Protein AF-A0A365PII2-F1 (afdb_monomer_lite)

pLDDT: mean 79.92, std 11.58, range [41.22, 91.06]

Secondary structure (DSSP, 8-state):
-----EEEEESSTTTT-EEE--SSEEEEEETTEEEEEEEE---BTTBTT--EEEETTS-HHHHHHHHTT----

Foldseek 3Di:
DPPQQFAQEPDDPSHRPTDGDPDQKDWDQHPNDTWIWGWDDDDDPVCRRHIYTYIPVDDPVRVNCVVVVPDDD

Sequence (73 aa):
MSKQSRFLCIGGFLNGSAVKDQGDSFICVENCKQVTYRKMEIFHQDSWDQDYYVCETITDQQARNWVYDIKPN

Radius of gyration: 12.23 Å; chains: 1; bounding box: 30×20×37 Å

Organism: Acinetobacter junii (NCBI:txid40215)

Structure (mmCIF, N/CA/C/O backbone):
data_AF-A0A365PII2-F1
#
_entry.id   AF-A0A365PII2-F1
#
loop_
_atom_site.group_PDB
_atom_site.id
_atom_site.type_symbol
_atom_site.label_atom_id
_atom_site.label_alt_id
_atom_site.label_comp_id
_atom_site.label_asym_id
_atom_site.label_entity_id
_atom_site.label_seq_id
_atom_site.pdbx_PDB_ins_code
_atom_site.Cartn_x
_atom_site.Cartn_y
_atom_site.Cartn_z
_atom_site.occupancy
_atom_site.B_iso_or_equiv
_atom_site.auth_seq_id
_atom_site.auth_comp_id
_atom_site.auth_asym_id
_atom_site.auth_atom_id
_atom_site.pdbx_PDB_model_num
ATOM 1 N N . MET A 1 1 ? -3.714 -10.675 -24.901 1.00 41.22 1 MET A N 1
ATOM 2 C CA . MET A 1 1 ? -3.610 -11.638 -23.784 1.00 41.22 1 MET A CA 1
ATOM 3 C C . MET A 1 1 ? -4.132 -10.936 -22.552 1.00 41.22 1 MET A C 1
ATOM 5 O O . MET A 1 1 ? -3.622 -9.863 -22.260 1.00 41.22 1 MET A O 1
ATOM 9 N N . SER A 1 2 ? -5.173 -11.456 -21.898 1.00 43.34 2 SER A N 1
ATOM 10 C CA . SER A 1 2 ? -5.683 -10.861 -20.660 1.00 43.34 2 SER A CA 1
ATOM 11 C C . SER A 1 2 ? -4.575 -10.930 -19.621 1.00 43.34 2 SER A C 1
ATOM 13 O O . SER A 1 2 ? -4.331 -11.994 -19.052 1.00 43.34 2 SER A O 1
ATOM 15 N N . LYS A 1 3 ? -3.850 -9.821 -19.438 1.00 53.03 3 LYS A N 1
ATOM 16 C CA . LYS A 1 3 ? -2.948 -9.642 -18.308 1.00 53.03 3 LYS A CA 1
ATOM 17 C C . LYS A 1 3 ? -3.806 -9.941 -17.091 1.00 53.03 3 LYS A C 1
ATOM 19 O O . LYS A 1 3 ? -4.761 -9.222 -16.814 1.00 53.03 3 LYS A O 1
ATOM 24 N N . GLN A 1 4 ? -3.535 -11.046 -16.407 1.00 54.31 4 GLN A N 1
ATOM 25 C CA . GLN A 1 4 ? -3.940 -11.141 -15.017 1.00 54.31 4 GLN A CA 1
ATOM 26 C C . GLN A 1 4 ? -3.090 -10.085 -14.314 1.00 54.31 4 GLN A C 1
ATOM 28 O O . GLN A 1 4 ? -2.017 -10.419 -13.821 1.00 54.31 4 GLN A O 1
ATOM 33 N N . SER A 1 5 ? -3.507 -8.815 -14.376 1.00 63.50 5 SER A N 1
ATOM 34 C CA . SER A 1 5 ? -2.898 -7.741 -13.606 1.00 63.50 5 SER A CA 1
ATOM 35 C C . SER A 1 5 ? -3.110 -8.141 -12.157 1.00 63.50 5 SER A C 1
ATOM 37 O O . SER A 1 5 ? -4.220 -8.105 -11.623 1.00 63.50 5 SER A O 1
ATOM 39 N N . ARG A 1 6 ? -2.065 -8.735 -11.589 1.00 71.12 6 ARG A N 1
ATOM 40 C CA . ARG A 1 6 ? -1.979 -9.034 -10.175 1.00 71.12 6 ARG A CA 1
ATOM 41 C C . ARG A 1 6 ? -1.349 -7.803 -9.568 1.00 71.12 6 ARG A C 1
ATOM 43 O O . ARG A 1 6 ? -0.232 -7.447 -9.926 1.00 71.12 6 ARG A O 1
ATOM 50 N N . PHE A 1 7 ? -2.108 -7.160 -8.708 1.00 82.81 7 PHE A N 1
ATOM 51 C CA . PHE A 1 7 ? -1.729 -5.928 -8.064 1.00 82.81 7 PHE A CA 1
ATOM 52 C C . PHE A 1 7 ? -1.023 -6.274 -6.780 1.00 82.81 7 PHE A C 1
ATOM 54 O O . PHE A 1 7 ? -1.513 -7.109 -6.019 1.00 82.81 7 PHE A O 1
ATOM 61 N N . LEU A 1 8 ? 0.111 -5.649 -6.522 1.00 85.88 8 LEU A N 1
ATOM 62 C CA . LEU A 1 8 ? 0.834 -5.905 -5.291 1.00 85.88 8 LEU A CA 1
ATOM 63 C C . LEU A 1 8 ? 0.436 -4.876 -4.237 1.00 85.88 8 LEU A C 1
ATOM 65 O O . LEU A 1 8 ? 0.516 -3.671 -4.469 1.00 85.88 8 LEU A O 1
ATOM 69 N N . CYS A 1 9 ? -0.006 -5.351 -3.080 1.00 87.75 9 CYS A N 1
ATOM 70 C CA . CYS A 1 9 ? -0.351 -4.484 -1.968 1.00 87.75 9 CYS A CA 1
ATOM 71 C C . CYS A 1 9 ? 0.916 -4.001 -1.252 1.00 87.75 9 CYS A C 1
ATOM 73 O O . CYS A 1 9 ? 1.812 -4.793 -0.960 1.00 87.75 9 CYS A O 1
ATOM 75 N N . ILE A 1 10 ? 0.976 -2.710 -0.943 1.00 86.44 10 ILE A N 1
ATOM 76 C CA . ILE A 1 10 ? 2.070 -2.057 -0.228 1.00 86.44 10 ILE A CA 1
ATOM 77 C C . ILE A 1 10 ? 1.507 -1.403 1.030 1.00 86.44 10 ILE A C 1
ATOM 79 O O . ILE A 1 10 ? 0.593 -0.578 0.966 1.00 86.44 10 ILE A O 1
ATOM 83 N N . GLY A 1 11 ? 2.094 -1.743 2.174 1.00 82.62 11 GLY A N 1
ATOM 84 C CA . GLY A 1 11 ? 1.628 -1.304 3.488 1.00 82.62 11 GLY A CA 1
ATOM 85 C C . GLY A 1 11 ? 0.591 -2.227 4.119 1.00 82.62 11 GLY A C 1
ATOM 86 O O . GLY A 1 11 ? 0.020 -3.088 3.455 1.00 82.62 11 GLY A O 1
ATOM 87 N N . GLY A 1 12 ? 0.380 -2.045 5.426 1.00 82.69 12 GLY A N 1
ATOM 88 C CA . GLY A 1 12 ? -0.543 -2.855 6.226 1.00 82.69 12 GLY A CA 1
ATOM 89 C C . GLY A 1 12 ? -0.201 -4.351 6.251 1.00 82.69 12 GLY A C 1
ATOM 90 O O . GLY A 1 12 ? 0.956 -4.755 6.131 1.00 82.69 12 GLY A O 1
ATOM 91 N N . PHE A 1 13 ? -1.227 -5.174 6.433 1.00 79.94 13 PHE A N 1
ATOM 92 C CA . PHE A 1 13 ? -1.185 -6.630 6.555 1.00 79.94 13 PHE A CA 1
ATOM 93 C C . PHE A 1 13 ? -0.994 -7.321 5.208 1.00 79.94 13 PHE A C 1
ATOM 95 O O . PHE A 1 13 ? -0.354 -8.366 5.135 1.00 79.94 13 PHE A O 1
ATOM 102 N N . LEU A 1 14 ? -1.520 -6.732 4.132 1.00 82.25 14 LEU A N 1
ATOM 103 C CA . LEU A 1 14 ? -1.371 -7.272 2.783 1.00 82.25 14 LEU A CA 1
ATOM 104 C C . LEU A 1 14 ? -0.034 -6.887 2.141 1.00 82.25 14 LEU A C 1
ATOM 106 O O . LEU A 1 14 ? 0.165 -7.187 0.971 1.00 82.25 14 LEU A O 1
ATOM 110 N N . ASN A 1 15 ? 0.895 -6.257 2.862 1.00 84.62 15 ASN A N 1
ATOM 111 C CA . ASN A 1 15 ? 2.178 -5.834 2.307 1.00 84.62 15 ASN A CA 1
ATOM 112 C C . ASN A 1 15 ? 2.922 -6.997 1.612 1.00 84.62 15 ASN A C 1
ATOM 114 O O . ASN A 1 15 ? 3.211 -8.019 2.233 1.00 84.62 15 ASN A O 1
ATOM 118 N N . GLY A 1 16 ? 3.221 -6.851 0.319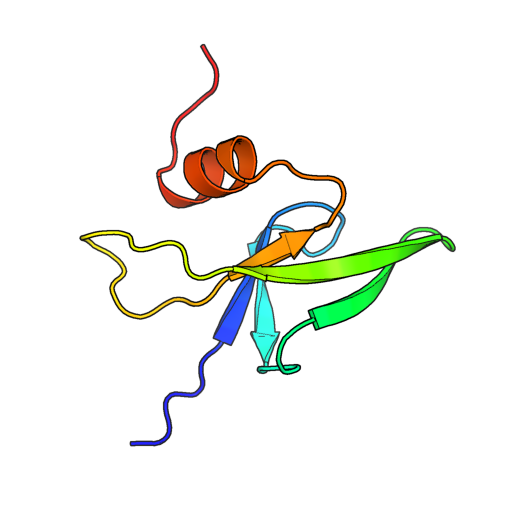 1.00 80.50 16 GLY A N 1
ATOM 119 C CA . GLY A 1 16 ? 3.835 -7.888 -0.519 1.00 80.50 16 GLY A CA 1
ATOM 120 C C . GLY A 1 16 ? 2.876 -8.984 -1.007 1.00 80.50 16 GLY A C 1
ATOM 121 O O . GLY A 1 16 ? 3.310 -9.935 -1.657 1.00 80.50 16 GLY A O 1
ATOM 122 N N . SER A 1 17 ? 1.577 -8.873 -0.727 1.00 85.88 17 SER A N 1
ATOM 123 C CA . SER A 1 17 ? 0.551 -9.799 -1.216 1.00 85.88 17 SER A CA 1
ATOM 124 C C . SER A 1 17 ? 0.025 -9.360 -2.575 1.00 85.88 17 SER A C 1
ATOM 126 O O . SER A 1 17 ? -0.295 -8.192 -2.784 1.00 85.88 17 SER A O 1
ATOM 128 N N . ALA A 1 18 ? -0.109 -10.313 -3.495 1.00 83.00 18 ALA A N 1
ATOM 129 C CA . ALA A 1 18 ? -0.687 -10.069 -4.808 1.00 83.00 18 ALA A CA 1
ATOM 130 C C . ALA A 1 18 ? -2.208 -10.294 -4.781 1.00 83.00 18 ALA A C 1
ATOM 132 O O . ALA A 1 18 ? -2.672 -11.407 -4.519 1.00 83.00 18 ALA A O 1
ATOM 133 N N . VAL A 1 19 ? -2.983 -9.262 -5.097 1.00 84.50 19 VAL A N 1
ATOM 134 C CA . VAL A 1 19 ? -4.444 -9.302 -5.217 1.00 84.50 19 VAL A CA 1
ATOM 135 C C . VAL A 1 19 ? -4.873 -9.153 -6.676 1.00 84.50 19 VAL A C 1
ATOM 137 O O . VAL A 1 19 ? -4.116 -8.704 -7.534 1.00 84.50 19 VAL A O 1
ATOM 140 N N . LYS A 1 20 ? -6.095 -9.585 -6.994 1.00 85.94 20 LYS A N 1
ATOM 141 C CA . LYS A 1 20 ? -6.698 -9.297 -8.305 1.00 85.94 20 LYS A CA 1
ATOM 142 C C . LYS A 1 20 ? -7.098 -7.824 -8.372 1.00 85.94 20 LYS A C 1
ATOM 144 O O . LYS A 1 20 ? -7.318 -7.228 -7.323 1.00 85.94 20 LYS A O 1
ATOM 149 N N . ASP A 1 21 ? -7.246 -7.296 -9.584 1.00 84.94 21 ASP A N 1
ATOM 150 C CA . ASP A 1 21 ? -7.845 -5.978 -9.810 1.00 84.94 21 ASP A CA 1
ATOM 151 C C . ASP A 1 21 ? -9.168 -5.850 -9.043 1.00 84.94 21 ASP A C 1
ATOM 153 O O . ASP A 1 21 ? -10.075 -6.671 -9.208 1.00 84.94 21 ASP A O 1
ATOM 157 N N . GLN A 1 22 ? -9.242 -4.848 -8.174 1.00 84.31 22 GLN A N 1
ATOM 158 C CA . GLN A 1 22 ? -10.449 -4.448 -7.450 1.00 84.31 22 GLN A CA 1
ATOM 159 C C . GLN A 1 22 ? -10.991 -3.105 -7.977 1.00 84.31 22 GLN A C 1
ATOM 161 O O . GLN A 1 22 ? -11.935 -2.564 -7.408 1.00 84.31 22 GLN A O 1
ATOM 166 N N . GLY A 1 23 ? -10.406 -2.552 -9.048 1.00 87.00 23 GLY A N 1
ATOM 167 C CA . GLY A 1 23 ? -10.687 -1.207 -9.550 1.00 87.00 23 GLY A CA 1
ATOM 168 C C . GLY A 1 23 ? -9.767 -0.145 -8.938 1.00 87.00 23 GLY A C 1
ATOM 169 O O . GLY A 1 23 ? -8.595 -0.402 -8.666 1.00 87.00 23 GLY A O 1
ATOM 170 N N . ASP A 1 24 ? -10.286 1.063 -8.721 1.00 87.75 24 ASP A N 1
ATOM 171 C CA . ASP A 1 24 ? -9.507 2.208 -8.219 1.00 87.75 24 ASP A CA 1
ATOM 172 C C . ASP A 1 24 ? -9.055 2.058 -6.760 1.00 87.75 24 ASP A C 1
ATOM 174 O O . ASP A 1 24 ? -7.995 2.542 -6.369 1.00 87.75 24 ASP A O 1
ATOM 178 N N . SER A 1 25 ? -9.844 1.386 -5.926 1.00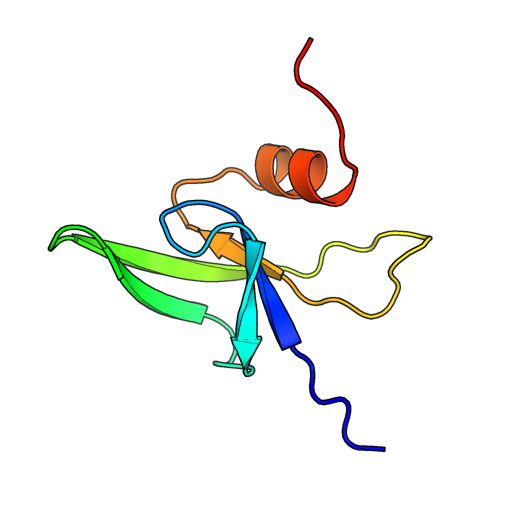 89.38 25 SER A N 1
ATOM 179 C CA . SER A 1 25 ? -9.510 1.148 -4.524 1.00 89.38 25 SER A CA 1
ATOM 180 C C . SER A 1 25 ? -10.336 0.007 -3.949 1.00 89.38 25 SER A C 1
ATOM 182 O O . SER A 1 25 ? -11.395 -0.345 -4.469 1.00 89.38 25 SER A O 1
ATOM 184 N N . PHE A 1 26 ? -9.854 -0.575 -2.857 1.00 90.62 26 PHE A N 1
ATOM 185 C CA . PHE A 1 26 ? -10.611 -1.542 -2.077 1.00 90.62 26 PHE A CA 1
ATOM 186 C C . PHE A 1 26 ? -10.360 -1.351 -0.586 1.00 90.62 26 PHE A C 1
ATOM 188 O O . PHE A 1 26 ? -9.339 -0.806 -0.171 1.00 90.62 26 PHE A O 1
ATOM 195 N N . ILE A 1 27 ? -11.300 -1.819 0.229 1.00 89.69 27 ILE A N 1
ATOM 196 C CA . ILE A 1 27 ? -11.191 -1.768 1.685 1.00 89.69 27 ILE A CA 1
ATOM 197 C C . ILE A 1 27 ? -10.816 -3.160 2.183 1.00 89.69 27 ILE A C 1
ATOM 199 O O . ILE A 1 27 ? -11.479 -4.149 1.868 1.00 89.69 27 ILE A O 1
ATOM 203 N N . CYS A 1 28 ? -9.755 -3.236 2.976 1.00 86.69 28 CYS A N 1
ATOM 204 C CA . CYS A 1 28 ? -9.368 -4.415 3.730 1.00 86.69 28 CYS A CA 1
ATOM 205 C C . CYS A 1 28 ? -9.718 -4.209 5.207 1.00 86.69 28 CYS A C 1
ATOM 207 O O . CYS A 1 28 ? -9.550 -3.115 5.740 1.00 86.69 28 CYS A O 1
ATOM 209 N N . VAL A 1 29 ? -10.200 -5.249 5.886 1.00 85.88 29 VAL A N 1
ATOM 210 C CA . VAL A 1 29 ? -10.397 -5.203 7.340 1.00 85.88 29 VAL A CA 1
ATOM 211 C C . VAL A 1 29 ? -9.193 -5.848 8.011 1.00 85.88 29 VAL A C 1
ATOM 213 O O . VAL A 1 29 ? -9.020 -7.063 7.961 1.00 85.88 29 VAL A O 1
ATOM 216 N N . GLU A 1 30 ? -8.376 -5.031 8.663 1.00 83.00 30 GLU A N 1
ATOM 217 C CA . GLU A 1 30 ? -7.153 -5.436 9.349 1.00 83.00 30 GLU A CA 1
ATOM 218 C C . GLU A 1 30 ? -7.295 -5.175 10.847 1.00 83.00 30 GLU A C 1
ATOM 220 O O . GLU A 1 30 ? -7.571 -4.050 11.257 1.00 83.00 30 GLU A O 1
ATOM 225 N N . ASN A 1 31 ? -7.116 -6.195 11.695 1.00 82.31 31 ASN A N 1
ATOM 226 C CA . ASN A 1 31 ? -7.248 -6.057 13.156 1.00 82.31 31 ASN A CA 1
ATOM 227 C C . ASN A 1 31 ? -8.531 -5.312 13.592 1.00 82.31 31 ASN A C 1
ATOM 229 O O . ASN A 1 31 ? -8.493 -4.428 14.450 1.00 82.31 31 ASN A O 1
ATOM 233 N N . CYS A 1 32 ? -9.668 -5.649 12.974 1.00 84.69 32 CYS A N 1
ATOM 234 C CA . CYS A 1 32 ? -10.973 -5.006 13.193 1.00 84.69 32 CYS A CA 1
ATOM 235 C C . CYS A 1 32 ? -11.054 -3.521 12.786 1.00 84.69 32 CYS A C 1
ATOM 237 O O . CYS A 1 32 ? -12.022 -2.846 13.138 1.00 84.69 32 CYS A O 1
ATOM 239 N N . LYS A 1 33 ? -10.078 -3.003 12.035 1.00 85.94 33 LYS A N 1
ATOM 240 C CA . LYS A 1 33 ? -10.089 -1.655 11.459 1.00 85.94 33 LYS A CA 1
ATOM 241 C C . LYS A 1 33 ? -10.210 -1.737 9.945 1.00 85.94 33 LYS A C 1
ATOM 243 O O . LYS A 1 33 ? -9.617 -2.603 9.315 1.00 85.94 33 LYS A O 1
ATOM 248 N N . GLN A 1 34 ? -10.990 -0.835 9.368 1.00 88.31 34 GLN A N 1
ATOM 249 C CA . GLN A 1 34 ? -11.068 -0.687 7.920 1.00 88.31 34 GLN A CA 1
ATOM 250 C C . GLN A 1 34 ? -9.848 0.094 7.444 1.00 88.31 34 GLN A C 1
ATOM 252 O O . GLN A 1 34 ? -9.541 1.152 7.991 1.00 88.31 34 GLN A O 1
ATOM 257 N N . VAL A 1 35 ? -9.158 -0.460 6.459 1.00 89.62 35 VAL A N 1
ATOM 258 C CA . VAL A 1 35 ? -7.964 0.101 5.843 1.00 89.62 35 VAL A CA 1
ATOM 259 C C . VAL A 1 35 ? -8.199 0.150 4.346 1.00 89.62 35 VAL A C 1
ATOM 261 O O . VAL A 1 35 ? -8.481 -0.872 3.719 1.00 89.62 35 VAL A O 1
ATOM 264 N N . THR A 1 36 ? -8.093 1.332 3.762 1.00 90.94 36 THR A N 1
ATOM 265 C CA . THR A 1 36 ? -8.296 1.520 2.330 1.00 90.94 36 THR A CA 1
ATOM 266 C C . THR A 1 36 ? -6.977 1.357 1.599 1.00 90.94 36 THR A C 1
ATOM 268 O O . THR A 1 36 ? -5.970 1.972 1.945 1.00 90.94 36 THR A O 1
ATOM 271 N N . TYR A 1 37 ? -6.990 0.550 0.551 1.00 91.06 37 TYR A N 1
ATOM 272 C CA . TYR A 1 37 ? -5.896 0.411 -0.390 1.00 91.06 37 TYR A CA 1
ATOM 273 C C . TYR A 1 37 ? -6.303 1.082 -1.693 1.00 91.06 37 TYR A C 1
ATOM 275 O O . TYR A 1 37 ? -7.313 0.721 -2.298 1.00 91.06 37 TYR A O 1
ATOM 283 N N . ARG A 1 38 ? -5.523 2.068 -2.129 1.00 90.75 38 ARG A N 1
ATOM 284 C CA . ARG A 1 38 ? -5.750 2.798 -3.380 1.00 90.75 38 ARG A CA 1
ATOM 285 C C . ARG A 1 38 ? -4.818 2.299 -4.468 1.00 90.75 38 ARG A C 1
ATOM 287 O O . ARG A 1 38 ? -3.648 2.025 -4.201 1.00 90.75 38 ARG A O 1
ATOM 294 N N . LYS A 1 39 ? -5.330 2.177 -5.685 1.00 89.12 39 LYS A N 1
ATOM 295 C CA . LYS A 1 39 ? -4.530 1.844 -6.856 1.00 89.12 39 LYS A CA 1
ATOM 296 C C . LYS A 1 39 ? -3.531 2.968 -7.088 1.00 89.12 39 LYS A C 1
ATOM 298 O O . LYS A 1 39 ? -3.872 4.149 -7.054 1.00 89.12 39 LYS A O 1
ATOM 303 N N . MET A 1 40 ? -2.283 2.590 -7.287 1.00 86.00 40 MET A N 1
ATOM 304 C CA . MET A 1 40 ? -1.195 3.496 -7.572 1.00 86.00 40 MET A CA 1
ATOM 305 C C . MET A 1 40 ? -0.333 2.891 -8.668 1.00 86.00 40 MET A C 1
ATOM 307 O O . MET A 1 40 ? 0.217 1.797 -8.536 1.00 86.00 40 MET A O 1
ATOM 311 N N . GLU A 1 41 ? -0.198 3.640 -9.751 1.00 79.56 41 GLU A N 1
ATOM 312 C CA . GLU A 1 41 ? 0.720 3.310 -10.828 1.00 79.56 41 GLU A CA 1
ATOM 313 C C . GLU A 1 41 ? 2.104 3.842 -10.449 1.00 79.56 41 GLU A C 1
ATOM 315 O O . GLU A 1 41 ? 2.359 5.050 -10.436 1.00 79.56 41 GLU A O 1
ATOM 320 N N . ILE A 1 42 ? 3.001 2.929 -10.080 1.00 77.44 42 ILE A N 1
ATOM 321 C CA . ILE A 1 42 ? 4.403 3.247 -9.819 1.00 77.44 42 ILE A CA 1
ATOM 322 C C . ILE A 1 42 ? 5.196 2.702 -10.997 1.00 77.44 42 ILE A C 1
ATOM 324 O O . ILE A 1 42 ? 5.435 1.505 -11.103 1.00 77.44 42 ILE A O 1
ATOM 328 N N . PHE A 1 43 ? 5.597 3.596 -11.898 1.00 72.38 43 PHE A N 1
ATOM 329 C CA . PHE A 1 43 ? 6.453 3.225 -13.015 1.00 72.38 43 PHE A CA 1
ATOM 330 C C . PHE A 1 43 ? 7.829 2.817 -12.483 1.00 72.38 43 PHE A C 1
ATOM 332 O O . PHE A 1 43 ? 8.453 3.60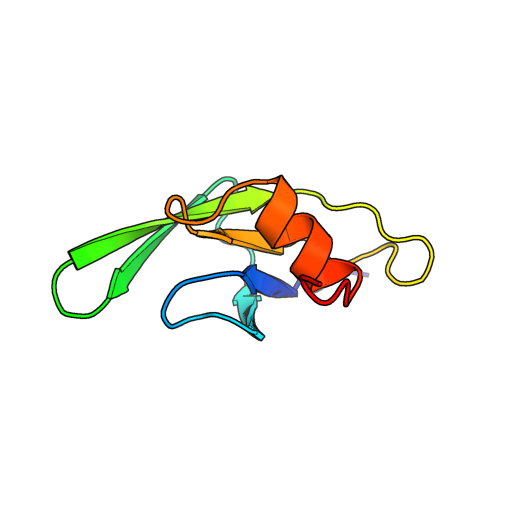5 -11.771 1.00 72.38 43 PHE A O 1
ATOM 339 N N . HIS A 1 44 ? 8.300 1.618 -12.827 1.00 69.81 44 HIS A N 1
ATOM 340 C CA . HIS A 1 44 ? 9.651 1.141 -12.535 1.00 69.81 44 HIS A CA 1
ATOM 341 C C . HIS A 1 44 ? 10.264 0.589 -13.824 1.00 69.81 44 HIS A C 1
ATOM 343 O O . HIS A 1 44 ? 9.657 -0.245 -14.494 1.00 69.81 44 HIS A O 1
ATOM 349 N N . GLN A 1 45 ? 11.468 1.042 -14.182 1.00 66.62 45 GLN A N 1
ATOM 350 C CA . GLN A 1 45 ? 12.079 0.746 -15.484 1.00 66.62 45 GLN A CA 1
ATOM 351 C C . GLN A 1 45 ? 12.376 -0.753 -15.705 1.00 66.62 45 GLN A C 1
ATOM 353 O O . GLN A 1 45 ? 12.459 -1.188 -16.849 1.00 66.62 45 GLN A O 1
ATOM 358 N N . ASP A 1 46 ? 12.461 -1.551 -14.642 1.00 67.19 46 ASP A N 1
ATOM 359 C CA . ASP A 1 46 ? 12.565 -3.020 -14.720 1.00 67.19 46 ASP A CA 1
ATOM 360 C C . ASP A 1 46 ? 11.224 -3.761 -14.552 1.00 67.19 46 ASP A C 1
ATOM 362 O O . ASP A 1 46 ? 11.136 -4.954 -14.828 1.00 67.19 46 ASP A O 1
ATOM 366 N N . SER A 1 47 ? 10.162 -3.064 -14.133 1.00 61.53 47 SER A N 1
ATOM 367 C CA . SER A 1 47 ? 8.835 -3.634 -13.857 1.00 61.53 47 SER A CA 1
ATOM 368 C C . SER A 1 47 ? 7.762 -2.769 -14.512 1.00 61.53 47 SER A C 1
ATOM 370 O O . SER A 1 47 ? 7.012 -2.061 -13.849 1.00 61.53 47 SER A O 1
ATOM 372 N N . TRP A 1 48 ? 7.697 -2.818 -15.843 1.00 56.66 48 TRP A N 1
ATOM 373 C CA . TRP A 1 48 ? 6.810 -1.979 -16.665 1.00 56.66 48 TRP A CA 1
ATOM 374 C C . TRP A 1 48 ? 5.316 -2.316 -16.539 1.00 56.66 48 TRP A C 1
ATOM 376 O O . TRP A 1 48 ? 4.491 -1.653 -17.154 1.00 56.66 48 TRP A O 1
ATOM 386 N N . ASP A 1 49 ? 4.965 -3.341 -15.759 1.00 61.69 49 ASP A N 1
ATOM 387 C CA . ASP A 1 49 ? 3.667 -4.013 -15.851 1.00 61.69 49 ASP A CA 1
ATOM 388 C C . ASP A 1 49 ? 3.026 -4.362 -14.506 1.00 61.69 49 ASP A C 1
ATOM 390 O O . ASP A 1 49 ? 2.106 -5.183 -14.460 1.00 61.69 49 ASP A O 1
ATOM 394 N N . GLN A 1 50 ? 3.516 -3.782 -13.411 1.00 69.62 50 GLN A N 1
ATOM 395 C CA . GLN A 1 50 ? 2.928 -4.011 -12.098 1.00 69.62 50 GLN A CA 1
ATOM 396 C C . GLN A 1 50 ? 2.189 -2.768 -11.627 1.00 69.62 50 GLN A C 1
ATOM 398 O O . GLN A 1 50 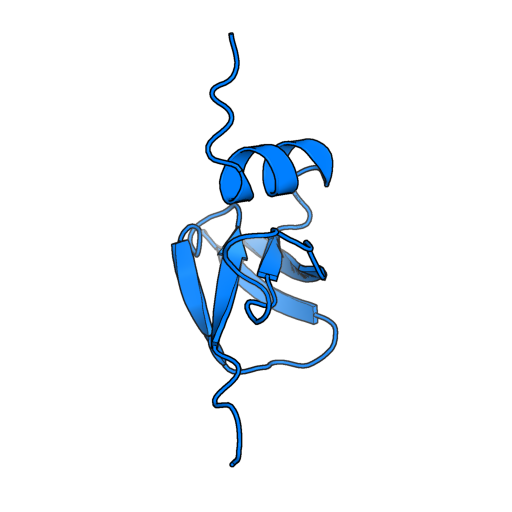? 2.772 -1.712 -11.399 1.00 69.62 50 GLN A O 1
ATOM 403 N N . ASP A 1 51 ? 0.881 -2.920 -11.484 1.00 80.25 51 ASP A N 1
ATOM 404 C CA . ASP A 1 51 ? 0.069 -2.000 -10.718 1.00 80.25 51 ASP A CA 1
ATOM 405 C C . ASP A 1 51 ? 0.213 -2.317 -9.219 1.00 80.25 51 ASP A C 1
ATOM 407 O O . ASP A 1 51 ? 0.299 -3.484 -8.816 1.00 80.25 51 ASP A O 1
ATOM 411 N N . TYR A 1 52 ? 0.183 -1.290 -8.372 1.00 85.88 52 TYR A N 1
ATOM 412 C CA . TYR A 1 52 ? 0.298 -1.450 -6.925 1.00 85.88 52 TYR A CA 1
ATOM 413 C C . TYR A 1 52 ? -0.957 -0.948 -6.225 1.00 85.88 52 TYR A C 1
ATOM 415 O O . TYR A 1 52 ? -1.599 0.001 -6.666 1.00 85.88 52 TYR A O 1
ATOM 423 N N . TYR A 1 53 ? -1.302 -1.570 -5.107 1.00 90.31 53 TYR A N 1
ATOM 424 C CA . TYR A 1 53 ? -2.315 -1.066 -4.191 1.00 90.31 53 TYR A CA 1
ATOM 425 C C . TYR A 1 53 ? -1.624 -0.548 -2.942 1.00 90.31 53 TYR A C 1
ATOM 427 O O . TYR A 1 53 ? -1.056 -1.318 -2.177 1.00 90.31 53 TYR A O 1
ATOM 435 N N . VAL A 1 54 ? -1.663 0.755 -2.718 1.00 89.75 54 VAL A N 1
ATOM 436 C CA . VAL A 1 54 ? -0.991 1.388 -1.587 1.00 89.75 54 VAL A CA 1
ATOM 437 C C . VAL A 1 54 ? -2.002 1.636 -0.484 1.00 89.75 54 VAL A C 1
ATOM 439 O O . VAL A 1 54 ? -3.041 2.260 -0.701 1.00 89.75 54 VAL A O 1
ATOM 442 N N . CYS A 1 55 ? -1.693 1.137 0.705 1.00 90.81 55 CYS A N 1
ATOM 443 C CA . CYS A 1 55 ? -2.450 1.404 1.914 1.00 90.81 55 CYS A CA 1
ATOM 444 C C . CYS A 1 55 ? -2.499 2.915 2.191 1.00 90.81 55 CYS A C 1
ATOM 446 O O . CYS A 1 55 ? -1.474 3.589 2.122 1.00 90.81 55 CYS A O 1
ATOM 448 N N . GLU A 1 56 ? -3.662 3.450 2.564 1.00 89.50 56 GLU A N 1
ATOM 449 C CA . GLU A 1 56 ? -3.852 4.874 2.887 1.00 89.50 56 GLU A CA 1
ATOM 450 C C . GLU A 1 56 ? -2.918 5.380 3.997 1.00 89.50 56 GLU A C 1
ATOM 452 O O . GLU A 1 56 ? -2.596 6.563 4.059 1.00 89.50 56 GLU A O 1
ATOM 457 N N . THR A 1 57 ? -2.455 4.472 4.859 1.00 87.75 57 THR A N 1
ATOM 458 C CA . THR A 1 57 ? -1.537 4.782 5.963 1.00 87.75 57 THR A CA 1
ATOM 459 C C . THR A 1 57 ? -0.087 4.972 5.511 1.00 87.75 57 THR A C 1
ATOM 461 O O . THR A 1 57 ? 0.743 5.427 6.299 1.00 87.75 57 THR A O 1
ATOM 464 N N . ILE A 1 58 ? 0.228 4.629 4.259 1.00 87.62 58 ILE A N 1
ATOM 465 C CA . ILE A 1 58 ? 1.557 4.741 3.664 1.00 87.62 58 ILE A CA 1
ATOM 466 C C . ILE A 1 58 ? 1.586 5.913 2.685 1.00 87.62 58 ILE A C 1
ATOM 468 O O . ILE A 1 58 ? 0.698 6.101 1.852 1.00 87.62 58 ILE A O 1
ATOM 472 N N . THR A 1 59 ? 2.651 6.705 2.770 1.00 87.12 59 THR A N 1
ATOM 473 C CA . THR A 1 59 ? 2.872 7.824 1.848 1.00 87.12 59 THR A CA 1
ATOM 474 C C . THR A 1 59 ? 3.331 7.337 0.476 1.00 87.12 59 THR A C 1
ATOM 476 O O . THR A 1 59 ? 4.012 6.317 0.355 1.00 87.12 59 THR A O 1
ATOM 479 N N . ASP A 1 60 ? 3.049 8.114 -0.570 1.00 84.81 60 ASP A N 1
ATOM 480 C CA . ASP A 1 60 ? 3.510 7.829 -1.936 1.00 84.81 60 ASP A CA 1
ATOM 481 C C . ASP A 1 60 ? 5.038 7.639 -2.004 1.00 84.81 60 ASP A C 1
ATOM 483 O O . ASP A 1 60 ? 5.534 6.796 -2.751 1.00 84.81 60 ASP A O 1
ATOM 487 N N . GLN A 1 61 ? 5.797 8.377 -1.182 1.00 85.38 61 GLN A N 1
ATOM 488 C CA . GLN A 1 61 ? 7.251 8.237 -1.086 1.00 85.38 61 GLN A CA 1
ATOM 489 C C . GLN A 1 61 ? 7.665 6.885 -0.500 1.00 85.38 61 GLN A C 1
ATOM 491 O O . GLN A 1 61 ? 8.564 6.243 -1.033 1.00 85.38 61 GLN A O 1
ATOM 496 N N . GLN A 1 62 ? 7.021 6.432 0.577 1.00 86.88 62 GLN A N 1
ATOM 497 C CA . GLN A 1 62 ? 7.301 5.119 1.161 1.00 86.88 62 GLN A CA 1
ATOM 498 C C . GLN A 1 62 ? 6.926 3.988 0.203 1.00 86.88 62 GLN A C 1
ATOM 500 O O . GLN A 1 62 ? 7.673 3.019 0.096 1.00 86.88 62 GLN A O 1
ATOM 505 N N . ALA A 1 63 ? 5.815 4.127 -0.524 1.00 85.94 63 ALA A N 1
ATOM 506 C CA . ALA A 1 63 ? 5.415 3.151 -1.528 1.00 85.94 63 ALA A CA 1
ATOM 507 C C . ALA A 1 63 ? 6.430 3.062 -2.672 1.00 85.94 63 ALA A C 1
ATOM 509 O O . ALA A 1 63 ? 6.846 1.970 -3.048 1.00 85.94 63 ALA A O 1
ATOM 510 N N . ARG A 1 64 ? 6.908 4.209 -3.168 1.00 85.38 64 ARG A N 1
ATOM 511 C CA . ARG A 1 64 ? 8.005 4.254 -4.143 1.00 85.38 64 ARG A CA 1
ATOM 512 C C . ARG A 1 64 ? 9.277 3.635 -3.578 1.00 85.38 64 ARG A C 1
ATOM 514 O O . ARG A 1 64 ? 9.857 2.783 -4.231 1.00 85.38 64 ARG A O 1
ATOM 521 N N . ASN A 1 65 ? 9.682 3.994 -2.363 1.00 86.56 65 ASN A N 1
ATOM 522 C CA . ASN A 1 65 ? 10.871 3.409 -1.744 1.00 86.56 65 ASN A CA 1
ATOM 523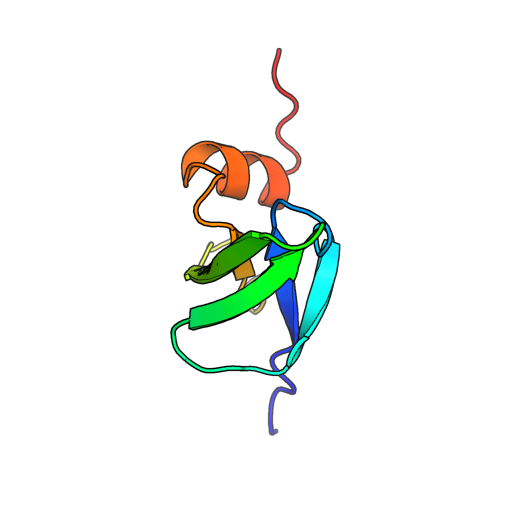 C C . ASN A 1 65 ? 10.765 1.883 -1.647 1.00 86.56 65 ASN A C 1
ATOM 525 O O . ASN A 1 65 ? 11.748 1.197 -1.887 1.00 86.56 65 ASN A O 1
ATOM 529 N N . TRP A 1 66 ? 9.574 1.358 -1.358 1.00 85.56 66 TRP A N 1
ATOM 530 C CA . TRP A 1 66 ? 9.320 -0.078 -1.340 1.00 85.56 66 TRP A CA 1
ATOM 531 C C . TRP A 1 66 ? 9.485 -0.710 -2.731 1.00 85.56 66 TRP A C 1
ATOM 533 O O . TRP A 1 66 ? 10.191 -1.702 -2.865 1.00 85.56 66 TRP A O 1
ATOM 543 N N . VAL A 1 67 ? 8.894 -0.115 -3.776 1.00 81.75 67 VAL A N 1
ATOM 544 C CA . VAL A 1 67 ? 8.998 -0.623 -5.161 1.00 81.75 67 VAL A CA 1
ATOM 545 C C . VAL A 1 67 ? 10.433 -0.576 -5.690 1.00 81.75 67 VAL A C 1
ATOM 547 O O . VAL A 1 67 ? 10.862 -1.500 -6.373 1.00 81.75 67 VAL A O 1
ATOM 550 N N . TYR A 1 68 ? 11.173 0.483 -5.369 1.00 82.44 68 TYR A N 1
ATOM 551 C CA . TYR A 1 68 ? 12.555 0.690 -5.810 1.00 82.44 68 TYR A CA 1
ATOM 552 C C . TYR A 1 68 ? 13.603 0.050 -4.873 1.00 82.44 68 TYR A C 1
ATOM 554 O O . TYR A 1 68 ? 14.794 0.292 -5.052 1.00 82.44 68 TYR A O 1
ATOM 562 N N . ASP A 1 69 ? 13.179 -0.712 -3.855 1.00 79.81 69 ASP A N 1
ATOM 563 C CA . ASP A 1 69 ? 14.036 -1.278 -2.793 1.00 79.81 69 ASP A CA 1
ATOM 564 C C . ASP A 1 69 ? 14.992 -0.241 -2.149 1.00 79.81 69 ASP A C 1
ATOM 566 O O . ASP A 1 69 ? 16.119 -0.530 -1.742 1.00 79.81 69 ASP A O 1
ATOM 570 N N . ILE A 1 70 ? 14.548 1.016 -2.042 1.00 80.44 70 ILE A N 1
ATOM 571 C CA . ILE A 1 70 ? 15.319 2.102 -1.430 1.00 80.44 70 ILE A CA 1
ATOM 572 C C . ILE A 1 70 ? 15.213 1.960 0.087 1.00 80.44 70 ILE A C 1
ATOM 574 O O . ILE A 1 70 ? 14.188 2.290 0.694 1.00 80.44 70 ILE A O 1
ATOM 578 N N . LYS A 1 71 ? 16.290 1.497 0.723 1.00 69.75 71 LYS A N 1
ATOM 579 C CA . LYS A 1 71 ? 16.360 1.430 2.187 1.00 69.75 71 LYS A CA 1
ATOM 580 C C . LYS A 1 71 ? 16.385 2.842 2.786 1.00 69.75 71 LYS A C 1
ATOM 582 O O . LYS A 1 71 ? 17.150 3.681 2.307 1.00 69.75 71 LYS A O 1
ATOM 587 N N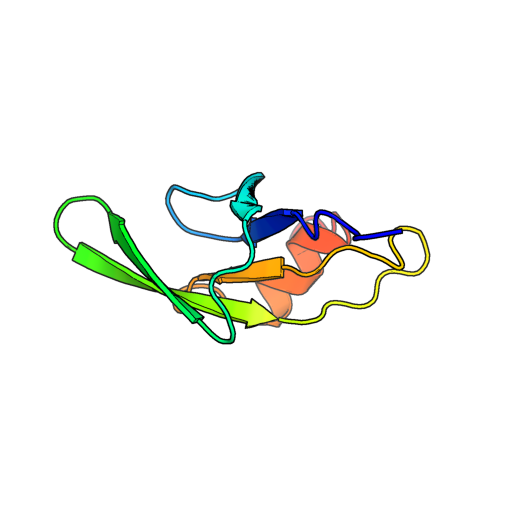 . PRO A 1 72 ? 15.588 3.122 3.834 1.00 62.34 72 PRO A N 1
ATOM 588 C CA . PRO A 1 72 ? 15.758 4.347 4.604 1.00 62.34 72 PRO A CA 1
ATOM 589 C C . PRO A 1 72 ? 17.141 4.315 5.272 1.00 62.34 72 PRO A C 1
ATOM 591 O O . PRO A 1 72 ? 17.516 3.297 5.856 1.00 62.34 72 PRO A O 1
ATOM 594 N N . ASN A 1 73 ? 17.900 5.400 5.120 1.00 56.09 73 ASN A N 1
ATOM 595 C CA . ASN A 1 73 ? 19.222 5.584 5.723 1.00 56.09 73 ASN A CA 1
ATOM 596 C C . ASN A 1 73 ? 19.122 6.062 7.174 1.00 56.09 73 ASN A C 1
ATOM 598 O O . ASN A 1 73 ? 18.189 6.846 7.461 1.00 56.09 73 ASN A O 1
#